Protein AF-A0A0G2A7W3-F1 (afdb_monomer)

pLDDT: mean 74.42, std 16.6, range [39.88, 90.94]

Structure (mmCIF, N/CA/C/O backbone):
data_AF-A0A0G2A7W3-F1
#
_entry.id   AF-A0A0G2A7W3-F1
#
loop_
_atom_site.group_PDB
_atom_site.id
_atom_site.type_symbol
_atom_site.label_atom_id
_atom_site.label_alt_id
_atom_site.label_comp_id
_atom_site.label_asym_id
_atom_site.label_entity_id
_atom_site.label_seq_id
_atom_site.pdbx_PDB_ins_code
_atom_site.Cartn_x
_atom_site.Cartn_y
_atom_site.Cartn_z
_atom_site.occupancy
_atom_site.B_iso_or_equiv
_atom_site.auth_seq_id
_atom_site.auth_comp_id
_atom_site.auth_asym_id
_atom_site.auth_atom_id
_atom_site.pdbx_PDB_model_num
ATOM 1 N N . MET A 1 1 ? -10.910 -19.255 0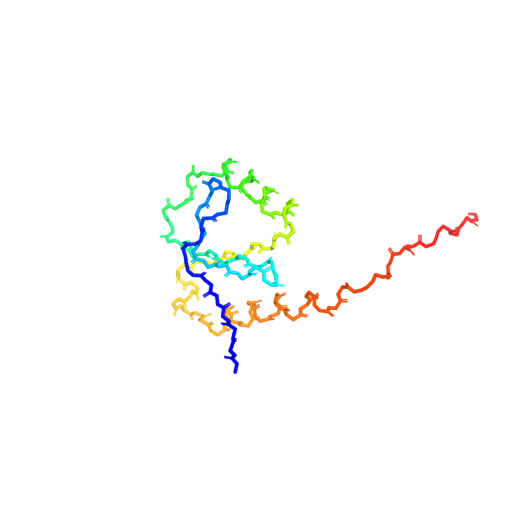.108 1.00 50.81 1 MET A N 1
ATOM 2 C CA . MET A 1 1 ? -10.141 -18.031 0.423 1.00 50.81 1 MET A CA 1
ATOM 3 C C . MET A 1 1 ? -10.785 -16.860 -0.306 1.00 50.81 1 MET A C 1
ATOM 5 O O . MET A 1 1 ? -10.547 -16.692 -1.489 1.00 50.81 1 MET A O 1
ATOM 9 N N . GLY A 1 2 ? -11.696 -16.133 0.344 1.00 59.78 2 GLY A N 1
ATOM 10 C CA . GLY A 1 2 ? -12.494 -15.074 -0.291 1.00 59.78 2 GLY A CA 1
ATOM 11 C C . GLY A 1 2 ? -12.172 -13.698 0.282 1.00 59.78 2 GLY A C 1
ATOM 12 O O . GLY A 1 2 ? -13.041 -13.071 0.880 1.00 59.78 2 GLY A O 1
ATOM 13 N N . LEU A 1 3 ? -10.919 -13.253 0.168 1.00 69.12 3 LEU A N 1
ATOM 14 C CA . LEU A 1 3 ? -10.529 -11.903 0.578 1.00 69.12 3 LEU A CA 1
ATOM 15 C C . LEU A 1 3 ? -11.023 -10.925 -0.495 1.00 69.12 3 LEU A C 1
ATOM 17 O O . LEU A 1 3 ? -10.511 -10.914 -1.611 1.00 69.12 3 LEU A O 1
ATOM 21 N N . LYS A 1 4 ? -12.060 -10.142 -0.183 1.00 79.88 4 LYS A N 1
ATOM 22 C CA . LYS A 1 4 ? -12.613 -9.149 -1.109 1.00 79.88 4 LYS A CA 1
ATOM 23 C C . LYS A 1 4 ? -11.878 -7.825 -0.938 1.00 79.88 4 LYS A C 1
ATOM 25 O O . LYS A 1 4 ? -11.963 -7.207 0.122 1.00 79.88 4 LYS A O 1
ATOM 30 N N . PHE A 1 5 ? -11.203 -7.393 -1.994 1.00 86.06 5 PHE A N 1
ATOM 31 C CA . PHE A 1 5 ? -10.624 -6.060 -2.102 1.00 86.06 5 PHE A CA 1
ATOM 32 C C . PHE A 1 5 ? -11.456 -5.227 -3.069 1.00 86.06 5 PHE A C 1
ATOM 34 O O . PHE A 1 5 ? -11.921 -5.721 -4.099 1.00 86.06 5 PHE A O 1
ATOM 41 N N . LYS A 1 6 ? -11.660 -3.959 -2.724 1.00 88.56 6 LYS A N 1
ATOM 42 C CA . LYS A 1 6 ? -12.183 -2.963 -3.654 1.00 88.56 6 LYS A CA 1
ATOM 43 C C . LYS A 1 6 ? -11.016 -2.425 -4.465 1.00 88.56 6 LYS A C 1
ATOM 45 O O . LYS A 1 6 ? -9.958 -2.192 -3.895 1.00 88.56 6 LYS A O 1
ATOM 50 N N . ARG A 1 7 ? -11.217 -2.248 -5.768 1.00 90.94 7 ARG A N 1
ATOM 51 C CA . ARG A 1 7 ? -10.207 -1.701 -6.678 1.00 90.94 7 ARG A CA 1
ATOM 52 C C . ARG A 1 7 ? -10.411 -0.200 -6.855 1.00 90.94 7 ARG A C 1
ATOM 54 O O . ARG A 1 7 ? -11.565 0.221 -6.839 1.00 90.94 7 ARG A O 1
ATOM 61 N N . GLN A 1 8 ? -9.328 0.549 -7.056 1.00 86.00 8 GLN A N 1
ATOM 62 C CA . GLN A 1 8 ? -9.319 1.983 -7.372 1.00 86.00 8 GLN A CA 1
ATOM 63 C C . GLN A 1 8 ? -10.224 2.789 -6.433 1.00 86.00 8 GLN A C 1
ATOM 65 O O . GLN A 1 8 ? -11.218 3.390 -6.839 1.00 86.00 8 GLN A O 1
ATOM 70 N N . VAL A 1 9 ? -9.920 2.733 -5.138 1.00 86.50 9 VAL A N 1
ATOM 71 C CA . VAL A 1 9 ? -10.734 3.370 -4.100 1.00 86.50 9 VAL A CA 1
ATOM 72 C C . VAL A 1 9 ? -10.211 4.770 -3.830 1.00 86.50 9 VAL A C 1
ATOM 74 O O . VAL A 1 9 ? -9.031 4.942 -3.546 1.00 86.50 9 VAL A O 1
ATOM 77 N N . MET A 1 10 ? -11.101 5.760 -3.863 1.00 85.69 10 MET A N 1
ATOM 78 C CA . MET A 1 10 ? -10.799 7.105 -3.383 1.00 85.69 10 MET A CA 1
ATOM 79 C C . MET A 1 10 ? -10.887 7.129 -1.850 1.00 85.69 10 MET A C 1
ATOM 81 O O . MET A 1 10 ? -11.924 6.793 -1.271 1.00 85.69 10 MET A O 1
ATOM 85 N N . LEU A 1 11 ? -9.785 7.489 -1.198 1.00 83.00 11 LEU A N 1
ATOM 86 C CA . LEU A 1 11 ? -9.647 7.650 0.245 1.00 83.00 11 LEU A CA 1
ATOM 87 C C . LEU A 1 11 ? -9.131 9.062 0.520 1.00 83.00 11 LEU A C 1
ATOM 89 O O . LEU A 1 11 ? -7.94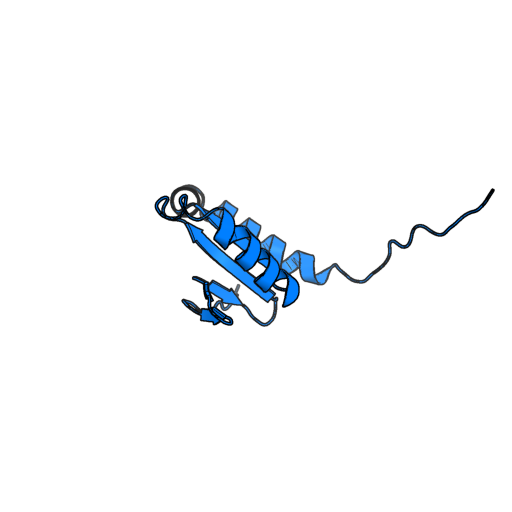6 9.347 0.355 1.00 83.00 11 LEU A O 1
ATOM 93 N N . GLY A 1 12 ? -10.046 9.944 0.920 1.00 82.69 12 GLY A N 1
ATOM 94 C CA . GLY A 1 12 ? -9.747 11.368 1.011 1.00 82.69 12 GLY A CA 1
ATOM 95 C C . GLY A 1 12 ? -9.410 11.925 -0.367 1.00 82.69 12 GLY A C 1
ATOM 96 O O . GLY A 1 12 ? -10.194 11.784 -1.304 1.00 82.69 12 GLY A O 1
ATOM 97 N N . GLU A 1 13 ? -8.229 12.518 -0.481 1.00 82.25 13 GLU A N 1
ATOM 98 C CA . GLU A 1 13 ? -7.722 13.130 -1.714 1.00 82.25 13 GLU A CA 1
ATOM 99 C C . GLU A 1 13 ? -6.882 12.160 -2.564 1.00 82.25 13 GLU A C 1
ATOM 101 O O . GLU A 1 13 ? -6.443 12.505 -3.659 1.00 82.25 13 GLU A O 1
ATOM 106 N N . TYR A 1 14 ? -6.687 10.924 -2.091 1.00 83.19 14 TYR A N 1
ATOM 107 C CA . TYR A 1 14 ? -5.828 9.929 -2.727 1.00 83.19 14 TYR A CA 1
ATOM 108 C C . TYR A 1 14 ? -6.635 8.779 -3.332 1.00 83.19 14 TYR A C 1
ATOM 110 O O . TYR A 1 14 ? -7.671 8.372 -2.804 1.00 83.19 14 TYR A O 1
ATOM 118 N N . ILE A 1 15 ? -6.141 8.214 -4.433 1.00 83.06 15 ILE A N 1
ATOM 119 C CA . ILE A 1 15 ? -6.703 7.012 -5.060 1.00 83.06 15 ILE A CA 1
ATOM 120 C C . ILE A 1 15 ? -5.723 5.866 -4.833 1.00 83.06 15 ILE A C 1
ATOM 122 O O . ILE A 1 15 ? -4.544 6.006 -5.141 1.00 83.06 15 ILE A O 1
ATOM 126 N N . VAL A 1 16 ? -6.220 4.742 -4.316 1.00 86.69 16 VAL A N 1
ATOM 127 C CA . VAL A 1 16 ? -5.419 3.537 -4.055 1.00 86.69 16 VAL A CA 1
ATOM 128 C C . VAL A 1 16 ? -5.867 2.374 -4.934 1.00 86.69 16 VAL A C 1
ATOM 130 O O . VAL A 1 16 ? -7.068 2.203 -5.169 1.00 86.69 16 VAL A O 1
ATOM 133 N N . ASP A 1 17 ? -4.928 1.546 -5.400 1.00 86.56 17 ASP A N 1
ATOM 134 C CA . ASP A 1 17 ? -5.222 0.439 -6.323 1.00 86.56 17 ASP A CA 1
ATOM 135 C C . ASP A 1 17 ? -6.155 -0.600 -5.714 1.00 86.56 17 ASP A C 1
ATOM 137 O O . ASP A 1 17 ? -7.128 -1.006 -6.351 1.00 86.56 17 ASP A O 1
ATOM 141 N N . PHE A 1 18 ? -5.890 -1.016 -4.475 1.00 88.81 18 PHE A N 1
ATOM 142 C CA . PHE A 1 1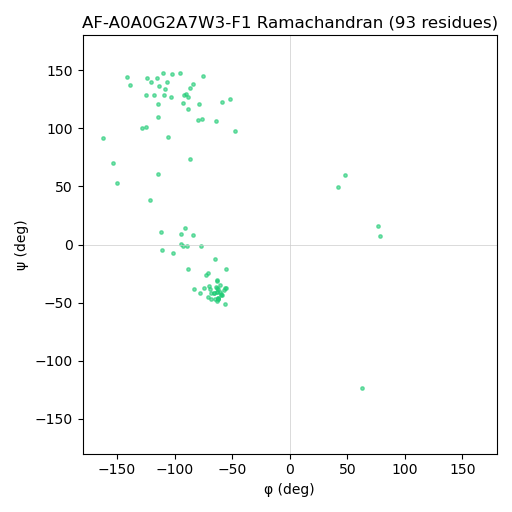8 ? -6.720 -1.972 -3.759 1.00 88.81 18 PHE A CA 1
ATOM 143 C C . PHE A 1 18 ? -6.889 -1.563 -2.300 1.00 88.81 18 PHE A C 1
ATOM 145 O O . PHE A 1 18 ? -5.936 -1.201 -1.618 1.00 88.81 18 PHE A O 1
ATOM 152 N N . CYS A 1 19 ? -8.109 -1.681 -1.784 1.00 88.75 19 CYS A N 1
ATOM 153 C CA . CYS A 1 19 ? -8.403 -1.390 -0.387 1.00 88.75 19 CYS A CA 1
ATOM 154 C C . CYS A 1 19 ? -9.404 -2.383 0.204 1.00 88.75 19 CYS A C 1
ATOM 156 O O . CYS A 1 19 ? -10.363 -2.819 -0.447 1.00 88.75 19 CYS A O 1
ATOM 158 N N . ARG A 1 20 ? -9.199 -2.715 1.479 1.00 88.00 20 ARG A N 1
ATOM 159 C CA . ARG A 1 20 ? -10.146 -3.448 2.311 1.00 88.00 20 ARG A CA 1
ATOM 160 C C . ARG A 1 20 ? -10.393 -2.704 3.620 1.00 88.00 20 ARG A C 1
ATOM 162 O O . ARG A 1 20 ? -9.643 -2.851 4.581 1.00 88.00 20 ARG A O 1
ATOM 169 N N . ASN A 1 21 ? -11.519 -1.996 3.679 1.00 80.31 21 ASN A N 1
ATOM 170 C CA . ASN A 1 21 ? -11.917 -1.191 4.841 1.00 80.31 21 ASN A CA 1
ATOM 171 C C . ASN A 1 21 ? -12.016 -2.001 6.145 1.00 80.31 21 ASN A C 1
ATOM 173 O O . ASN A 1 21 ? -11.614 -1.509 7.191 1.00 80.31 21 ASN A O 1
ATOM 177 N N . GLU A 1 22 ? -12.522 -3.239 6.090 1.00 82.31 22 GLU A N 1
ATOM 178 C CA . GLU A 1 22 ? -12.739 -4.090 7.278 1.00 82.31 22 GLU A CA 1
ATOM 179 C C . GLU A 1 22 ? -11.442 -4.447 8.015 1.00 82.31 22 GLU A C 1
ATOM 181 O O . GLU A 1 22 ? -11.439 -4.612 9.228 1.00 82.31 22 GLU A O 1
ATOM 186 N N . LYS A 1 23 ? -10.337 -4.566 7.276 1.00 80.75 23 LYS A N 1
ATOM 187 C CA . LYS A 1 23 ? -9.012 -4.890 7.818 1.00 80.75 23 LYS A CA 1
ATOM 188 C C . LYS A 1 23 ? -8.045 -3.719 7.720 1.00 80.75 23 LYS A C 1
ATOM 190 O O . LYS A 1 23 ? -6.854 -3.923 7.894 1.00 80.75 23 LYS A O 1
ATOM 195 N N . LYS A 1 24 ? -8.571 -2.536 7.377 1.00 87.06 24 LYS A N 1
ATOM 196 C CA . LYS A 1 24 ? -7.811 -1.306 7.177 1.00 87.06 24 LYS A CA 1
ATOM 197 C C . LYS A 1 24 ? -6.512 -1.554 6.402 1.00 87.06 24 LYS A C 1
ATOM 199 O O . LYS A 1 24 ? -5.436 -1.149 6.808 1.00 87.06 24 LYS A O 1
ATOM 204 N N . LEU A 1 25 ? -6.617 -2.261 5.278 1.00 89.00 25 LEU A N 1
ATOM 205 C CA . LEU A 1 25 ? -5.461 -2.637 4.469 1.00 89.00 25 LEU A CA 1
ATOM 206 C C . LEU A 1 25 ? -5.569 -2.012 3.085 1.00 89.00 25 LEU A C 1
ATOM 208 O O . LEU A 1 25 ? -6.591 -2.172 2.411 1.00 89.00 25 LEU A O 1
ATOM 212 N N . ILE A 1 26 ? -4.503 -1.346 2.672 1.00 89.69 26 ILE A N 1
ATOM 213 C CA . ILE A 1 26 ? -4.312 -0.759 1.352 1.00 89.69 26 ILE A CA 1
ATOM 214 C C . ILE A 1 26 ? -3.181 -1.526 0.668 1.00 89.69 26 ILE A C 1
ATOM 216 O O . ILE A 1 26 ? -2.173 -1.838 1.302 1.00 89.69 26 ILE A O 1
ATOM 220 N N . ILE A 1 27 ? -3.361 -1.858 -0.608 1.00 88.56 27 ILE A N 1
ATOM 221 C CA . ILE A 1 27 ? -2.326 -2.468 -1.441 1.00 88.56 27 ILE A CA 1
ATOM 222 C C . ILE A 1 27 ? -2.146 -1.604 -2.684 1.00 88.56 27 ILE A C 1
ATOM 224 O O . ILE A 1 27 ? -3.123 -1.299 -3.370 1.00 88.56 27 ILE A O 1
ATOM 228 N N . GLU A 1 28 ? -0.900 -1.247 -2.969 1.00 87.75 28 GLU A N 1
ATOM 229 C CA . GLU A 1 28 ? -0.498 -0.468 -4.138 1.00 87.75 28 GLU A CA 1
ATOM 230 C C . GLU A 1 28 ? 0.498 -1.256 -4.984 1.00 87.75 28 GLU A C 1
ATOM 232 O O . GLU A 1 28 ? 1.380 -1.933 -4.442 1.00 87.75 28 GLU A O 1
ATOM 237 N N . ILE A 1 29 ? 0.356 -1.176 -6.309 1.00 86.12 29 ILE A N 1
ATOM 238 C CA . ILE A 1 29 ? 1.255 -1.859 -7.244 1.00 86.12 29 ILE A CA 1
ATOM 239 C C . ILE A 1 29 ? 2.016 -0.803 -8.038 1.00 86.12 29 ILE A C 1
ATOM 241 O O . ILE A 1 29 ? 1.452 -0.117 -8.888 1.00 86.12 29 ILE A O 1
ATOM 245 N N . ASP A 1 30 ? 3.311 -0.678 -7.762 1.00 80.06 30 ASP A N 1
ATOM 246 C CA . ASP A 1 30 ? 4.157 0.333 -8.382 1.00 80.06 30 ASP A CA 1
ATOM 247 C C . ASP A 1 30 ? 4.764 -0.155 -9.703 1.00 80.06 30 ASP A C 1
ATOM 249 O O . ASP A 1 30 ? 5.396 -1.213 -9.775 1.00 80.06 30 ASP A O 1
ATOM 253 N N . GLY A 1 31 ? 4.579 0.631 -10.765 1.00 65.75 31 GLY A N 1
ATOM 254 C CA . GLY A 1 31 ? 5.093 0.358 -12.110 1.00 65.75 31 GLY A CA 1
ATOM 255 C C . GLY A 1 31 ? 6.444 1.005 -12.437 1.00 65.75 31 GLY A C 1
ATOM 256 O O . GLY A 1 31 ? 6.833 1.012 -13.602 1.00 65.75 31 GLY A O 1
ATOM 257 N N . GLY A 1 32 ? 7.149 1.598 -11.469 1.00 56.50 32 GLY A N 1
ATOM 258 C CA . GLY A 1 32 ? 8.471 2.201 -11.676 1.00 56.50 32 GLY A CA 1
ATOM 259 C C . GLY A 1 32 ? 8.485 3.578 -12.333 1.00 56.50 32 GLY A C 1
ATOM 260 O O . GLY A 1 32 ? 9.556 4.113 -12.609 1.00 56.50 32 GLY A O 1
ATOM 261 N N . GLN A 1 33 ? 7.321 4.196 -12.541 1.00 51.62 33 GLN A N 1
ATOM 262 C CA . GLN A 1 33 ? 7.211 5.615 -12.910 1.00 51.62 33 GLN A CA 1
ATOM 263 C C . GLN A 1 33 ? 6.825 6.510 -11.719 1.00 51.62 33 GLN A C 1
ATOM 265 O O . GLN A 1 33 ? 6.884 7.730 -11.835 1.00 51.62 33 GLN A O 1
ATOM 270 N N . HIS A 1 34 ? 6.492 5.932 -10.557 1.00 54.16 34 HIS A N 1
ATOM 271 C CA . HIS A 1 34 ? 6.084 6.676 -9.358 1.00 54.16 34 HIS A CA 1
ATOM 272 C C . HIS A 1 34 ? 7.261 7.029 -8.423 1.00 54.16 34 HIS A C 1
ATOM 274 O O . HIS A 1 34 ? 7.063 7.426 -7.282 1.00 54.16 34 HIS A O 1
ATOM 280 N N . SER A 1 35 ? 8.514 6.914 -8.874 1.00 46.84 35 SER A N 1
ATOM 281 C CA . SER A 1 35 ? 9.684 7.222 -8.032 1.00 46.84 35 SER A CA 1
ATOM 282 C C . SER A 1 35 ? 9.970 8.722 -7.847 1.00 46.84 35 SER A C 1
ATOM 284 O O . SER A 1 35 ? 10.916 9.067 -7.144 1.00 46.84 35 SER A O 1
ATOM 286 N N . GLN A 1 36 ? 9.197 9.634 -8.451 1.00 47.59 36 GLN A N 1
ATOM 287 C CA . GLN A 1 36 ? 9.496 11.079 -8.422 1.00 47.59 36 GLN A CA 1
ATOM 288 C C . GLN A 1 36 ? 8.799 11.879 -7.310 1.00 47.59 36 GLN A C 1
ATOM 290 O O . GLN A 1 36 ? 9.022 13.082 -7.199 1.00 47.59 36 GLN A O 1
ATOM 295 N N . THR A 1 37 ? 8.002 11.251 -6.448 1.00 50.91 37 THR A N 1
ATOM 296 C CA . THR A 1 37 ? 7.151 11.960 -5.476 1.00 50.91 37 THR A CA 1
ATOM 297 C C . THR A 1 37 ? 7.448 11.587 -4.021 1.00 50.91 37 THR A C 1
ATOM 299 O O . THR A 1 37 ? 6.545 11.529 -3.193 1.00 50.91 37 THR A O 1
ATOM 302 N N . GLY A 1 38 ? 8.722 11.387 -3.666 1.00 54.06 38 GLY A N 1
ATOM 303 C CA . GLY A 1 38 ? 9.137 10.971 -2.314 1.00 54.06 38 GLY A CA 1
ATOM 304 C C . GLY A 1 38 ? 8.662 11.867 -1.154 1.00 54.06 38 GLY A C 1
ATOM 305 O O . GLY A 1 38 ? 8.584 11.396 -0.028 1.00 54.06 38 GLY A O 1
ATOM 306 N N . HIS A 1 39 ? 8.300 13.130 -1.411 1.00 51.19 39 HIS A N 1
ATOM 307 C CA . HIS A 1 39 ? 7.713 14.017 -0.394 1.00 51.19 39 HIS A CA 1
ATOM 308 C C . HIS A 1 39 ? 6.196 13.811 -0.223 1.00 51.19 39 HIS A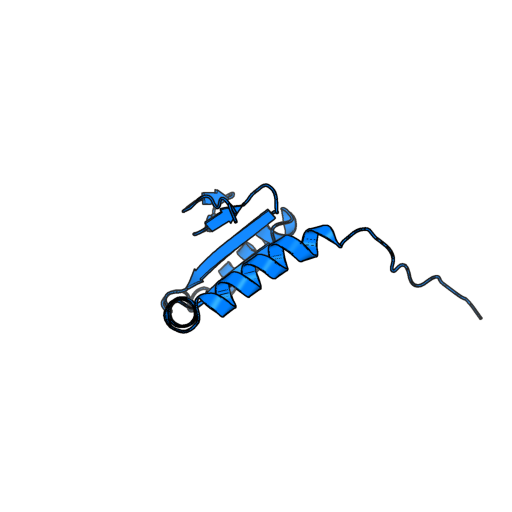 C 1
ATOM 310 O O . HIS A 1 39 ? 5.696 13.812 0.896 1.00 51.19 39 HIS A O 1
ATOM 316 N N . LEU A 1 40 ? 5.477 13.571 -1.325 1.00 58.06 40 LEU A N 1
ATOM 317 C CA . LEU A 1 40 ? 4.035 13.289 -1.312 1.00 58.06 40 LEU A CA 1
ATOM 318 C C . LEU A 1 40 ? 3.745 11.886 -0.760 1.00 58.06 40 LEU A C 1
ATOM 320 O O . LEU A 1 40 ? 2.671 11.641 -0.221 1.00 58.06 40 LEU A O 1
ATOM 324 N N . ASP A 1 41 ? 4.704 10.964 -0.874 1.00 67.81 41 ASP A N 1
ATOM 325 C CA . ASP A 1 41 ? 4.549 9.588 -0.403 1.00 67.81 41 ASP A CA 1
ATOM 326 C C . ASP A 1 41 ? 4.505 9.482 1.128 1.00 67.81 41 ASP A C 1
ATOM 328 O O . ASP A 1 41 ? 3.697 8.721 1.664 1.00 67.81 41 ASP A O 1
ATOM 332 N N . SER A 1 42 ? 5.313 10.284 1.830 1.00 70.88 42 SER A N 1
ATOM 333 C CA . SER A 1 42 ? 5.318 10.324 3.298 1.00 70.88 42 SER A CA 1
ATOM 334 C C . SER A 1 42 ? 4.035 10.928 3.861 1.00 70.88 42 SER A C 1
ATOM 336 O O . SER A 1 42 ? 3.437 10.327 4.745 1.00 70.88 42 SER A O 1
ATOM 338 N N . GLU A 1 43 ? 3.563 12.063 3.330 1.00 79.94 43 GLU A N 1
ATOM 339 C CA . GLU A 1 43 ? 2.304 12.678 3.790 1.00 79.94 43 GLU A CA 1
ATOM 340 C C . GLU A 1 43 ? 1.094 11.784 3.511 1.00 79.94 43 GLU A C 1
ATOM 342 O O . GLU A 1 43 ? 0.173 11.682 4.318 1.00 79.94 43 GLU A O 1
ATOM 347 N N . ARG A 1 44 ? 1.108 11.083 2.377 1.00 80.50 44 ARG A N 1
ATOM 348 C CA . ARG A 1 44 ? 0.072 10.118 2.018 1.00 80.50 44 ARG A CA 1
ATOM 349 C C . ARG A 1 44 ? 0.088 8.886 2.919 1.00 80.50 44 ARG A C 1
ATOM 351 O O . ARG A 1 44 ? -0.974 8.407 3.313 1.00 80.50 44 ARG A O 1
ATOM 358 N N . THR A 1 45 ? 1.273 8.372 3.244 1.00 77.94 45 THR A N 1
ATOM 359 C CA . THR A 1 45 ? 1.413 7.243 4.172 1.00 77.94 45 THR A CA 1
ATOM 360 C C . THR A 1 45 ? 0.943 7.644 5.566 1.00 77.94 45 THR A C 1
ATOM 362 O O . THR A 1 45 ? 0.096 6.949 6.120 1.00 77.94 45 THR A O 1
ATOM 365 N N . ASP A 1 46 ? 1.373 8.804 6.067 1.00 83.06 46 ASP A N 1
ATOM 366 C CA . ASP A 1 46 ? 0.932 9.351 7.356 1.00 83.06 46 ASP A CA 1
ATOM 367 C C . ASP A 1 46 ? -0.589 9.563 7.389 1.00 83.06 46 ASP A C 1
ATOM 369 O O . ASP A 1 46 ? -1.255 9.133 8.331 1.00 83.06 46 ASP A O 1
ATOM 373 N N . TYR A 1 47 ? -1.171 10.100 6.307 1.00 85.56 47 TYR A N 1
ATOM 374 C CA . TYR A 1 47 ? -2.621 10.204 6.161 1.00 85.56 47 TYR A CA 1
ATOM 375 C C . TYR A 1 47 ? -3.281 8.833 6.309 1.00 85.56 47 TYR A C 1
ATOM 377 O O . TYR A 1 47 ? -4.196 8.675 7.105 1.00 85.56 47 TYR A O 1
ATOM 385 N N . PHE A 1 48 ? -2.836 7.802 5.597 1.00 86.19 48 PHE A N 1
ATOM 386 C CA . PHE A 1 48 ? -3.457 6.484 5.721 1.00 86.19 48 PHE A CA 1
ATOM 387 C C . PHE A 1 48 ? -3.266 5.859 7.108 1.00 86.19 48 PHE A C 1
ATOM 389 O O . PHE A 1 48 ? -4.240 5.341 7.667 1.00 86.19 48 PHE A O 1
ATOM 396 N N . GLU A 1 49 ? -2.074 5.968 7.692 1.00 84.19 49 GLU A N 1
ATOM 397 C CA . GLU A 1 49 ? -1.778 5.471 9.038 1.00 84.19 49 GLU A CA 1
ATOM 398 C C . GLU A 1 49 ? -2.627 6.172 10.108 1.00 84.19 49 GLU A C 1
ATOM 400 O O . GLU A 1 49 ? -3.165 5.503 10.993 1.00 84.19 49 GLU A O 1
ATOM 405 N N . LEU A 1 50 ? -2.877 7.480 9.976 1.00 85.25 50 LEU A N 1
ATOM 406 C CA . LEU A 1 50 ? -3.763 8.238 10.865 1.00 85.25 50 LEU A CA 1
ATOM 407 C C . LEU A 1 50 ? -5.205 7.703 10.850 1.00 85.25 50 LEU A C 1
ATOM 409 O O . LEU A 1 50 ? -5.882 7.675 11.879 1.00 85.25 50 LEU A O 1
ATOM 413 N N . TYR A 1 51 ? -5.683 7.223 9.700 1.00 83.50 51 TYR A N 1
ATOM 414 C CA . TYR A 1 51 ? -7.000 6.580 9.570 1.00 83.50 51 TYR A CA 1
ATOM 415 C C . TYR A 1 51 ? -6.988 5.083 9.944 1.00 83.50 51 TYR A C 1
ATOM 417 O O . TYR A 1 51 ? -7.996 4.375 9.752 1.00 83.50 51 TYR A O 1
ATOM 425 N N . GLY A 1 52 ? -5.860 4.614 10.487 1.00 85.62 52 GLY A N 1
ATOM 426 C CA . GLY A 1 52 ? -5.606 3.250 10.933 1.00 85.62 52 GLY A CA 1
ATOM 427 C C . GLY A 1 52 ? -5.332 2.277 9.794 1.00 85.62 52 GLY A C 1
ATOM 428 O O . GLY A 1 52 ? -5.468 1.076 10.005 1.00 85.62 52 GLY A O 1
ATOM 429 N N . TYR A 1 53 ? -5.030 2.769 8.587 1.00 86.88 53 TYR A N 1
ATOM 430 C CA . TYR A 1 53 ? -4.727 1.919 7.445 1.00 86.88 53 TYR A CA 1
ATOM 431 C C . TYR A 1 53 ? -3.259 1.530 7.396 1.00 86.88 53 TYR A C 1
ATOM 433 O O . TYR A 1 53 ? -2.366 2.363 7.483 1.00 86.88 53 TYR A O 1
ATOM 441 N N . LYS A 1 54 ? -3.028 0.246 7.144 1.00 86.94 54 LYS A N 1
ATOM 442 C CA . LYS A 1 54 ? -1.732 -0.291 6.764 1.00 86.94 54 LYS A CA 1
ATOM 443 C C . LYS A 1 54 ? -1.597 -0.27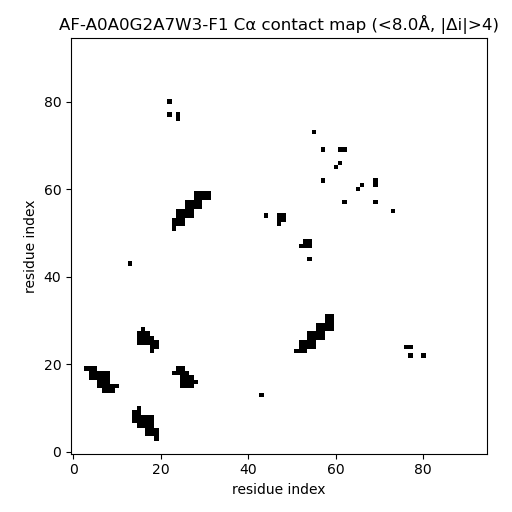2 5.248 1.00 86.94 54 LYS A C 1
ATOM 445 O O . LYS A 1 54 ? -2.470 -0.788 4.548 1.00 86.94 54 LYS A O 1
ATOM 450 N N . VAL A 1 55 ? -0.493 0.269 4.749 1.00 86.31 55 VAL A N 1
ATOM 451 C CA . VAL A 1 55 ? -0.186 0.326 3.315 1.00 86.31 55 VAL A CA 1
ATOM 452 C C . VAL A 1 55 ? 0.860 -0.738 2.981 1.00 86.31 55 VAL A C 1
ATOM 454 O O . VAL A 1 55 ? 1.904 -0.817 3.624 1.00 86.31 55 VAL A O 1
ATOM 457 N N . LEU A 1 56 ? 0.575 -1.585 1.991 1.00 87.19 56 LEU A N 1
ATOM 458 C CA . LEU A 1 56 ? 1.530 -2.523 1.403 1.00 87.19 56 LEU A CA 1
ATOM 459 C C . LEU A 1 56 ? 1.786 -2.126 -0.046 1.00 87.19 56 LEU A C 1
ATOM 461 O O . LEU A 1 56 ? 0.860 -2.111 -0.853 1.00 87.19 56 LEU A O 1
ATOM 465 N N . ARG A 1 57 ? 3.041 -1.846 -0.385 1.00 85.88 57 ARG A N 1
ATOM 466 C CA . ARG A 1 57 ? 3.446 -1.548 -1.757 1.00 85.88 57 ARG A CA 1
ATOM 467 C C . ARG A 1 57 ? 4.257 -2.709 -2.317 1.00 85.88 57 ARG A C 1
ATOM 469 O O . ARG A 1 57 ? 5.167 -3.192 -1.648 1.00 85.88 57 ARG A O 1
ATOM 476 N N . PHE A 1 58 ? 3.930 -3.119 -3.537 1.00 86.94 58 PHE A N 1
ATOM 477 C CA . PHE A 1 58 ? 4.662 -4.141 -4.283 1.00 86.94 58 PHE A CA 1
ATOM 478 C C . PHE A 1 58 ? 5.106 -3.584 -5.625 1.00 86.94 58 PHE A C 1
ATOM 480 O O . PHE A 1 58 ? 4.364 -2.839 -6.266 1.00 86.94 58 PHE A O 1
ATOM 487 N N . TRP A 1 59 ? 6.291 -3.970 -6.080 1.00 85.00 59 TRP A N 1
ATOM 488 C CA . TRP A 1 59 ? 6.712 -3.658 -7.441 1.00 85.00 59 TRP A CA 1
ATOM 489 C C . TRP A 1 59 ? 5.994 -4.562 -8.439 1.00 85.00 59 TRP A C 1
ATOM 491 O O . TRP A 1 59 ? 5.785 -5.746 -8.175 1.00 85.00 59 TRP A O 1
ATOM 501 N N . ASN A 1 60 ? 5.672 -4.046 -9.625 1.00 85.12 60 ASN A N 1
ATOM 502 C CA . ASN A 1 60 ? 5.032 -4.844 -10.674 1.00 85.12 60 ASN A CA 1
ATOM 503 C C . ASN A 1 60 ? 5.865 -6.098 -11.019 1.00 85.12 60 ASN A C 1
ATOM 505 O O . ASN A 1 60 ? 5.323 -7.189 -11.155 1.00 85.12 60 ASN A O 1
ATOM 509 N N . SER A 1 61 ? 7.197 -5.976 -11.023 1.00 85.12 61 SER A N 1
ATOM 510 C CA . SER A 1 61 ? 8.114 -7.108 -11.209 1.00 85.12 61 SER A CA 1
ATOM 511 C C . SER A 1 61 ? 8.036 -8.160 -10.095 1.00 85.12 61 SER A C 1
ATOM 513 O O . SER A 1 61 ? 8.268 -9.336 -10.357 1.00 85.12 61 SER A O 1
ATOM 515 N N . GLU A 1 62 ? 7.716 -7.773 -8.856 1.00 83.81 62 GLU A N 1
ATOM 516 C CA . GLU A 1 62 ? 7.499 -8.732 -7.763 1.00 83.81 62 GLU A CA 1
ATOM 517 C C . GLU A 1 62 ? 6.164 -9.455 -7.911 1.00 83.81 62 GLU A C 1
ATOM 519 O O . GLU A 1 62 ? 6.078 -10.648 -7.632 1.00 83.81 62 GLU A O 1
ATOM 524 N N . VAL A 1 63 ? 5.128 -8.754 -8.373 1.00 85.94 63 VAL A N 1
ATOM 525 C CA . VAL A 1 63 ? 3.823 -9.364 -8.649 1.00 85.94 63 VAL A CA 1
ATOM 526 C C . VAL A 1 63 ? 3.929 -10.358 -9.807 1.00 85.94 63 VAL A C 1
ATOM 528 O O . VAL A 1 63 ? 3.374 -11.451 -9.715 1.00 85.94 63 VAL A O 1
ATOM 531 N N . ASP A 1 64 ? 4.670 -10.007 -10.859 1.00 85.06 64 ASP A N 1
ATOM 532 C CA . ASP A 1 64 ? 4.893 -10.860 -12.031 1.00 85.06 64 ASP A CA 1
ATOM 533 C C . ASP A 1 64 ? 5.808 -12.059 -11.714 1.00 85.06 64 ASP A C 1
ATOM 535 O O . ASP A 1 64 ? 5.489 -13.199 -12.048 1.00 85.06 64 ASP A O 1
ATOM 539 N N . GLY A 1 65 ? 6.913 -11.825 -10.996 1.00 87.75 65 GLY A N 1
ATOM 540 C CA . GLY A 1 65 ? 7.921 -12.849 -10.706 1.00 87.75 65 GLY A CA 1
ATOM 541 C C . GLY A 1 65 ? 7.680 -13.679 -9.440 1.00 87.75 65 GLY A C 1
ATOM 542 O O . GLY A 1 65 ? 8.247 -14.763 -9.309 1.00 87.75 65 GLY A O 1
ATOM 543 N N . ASN A 1 66 ? 6.878 -13.192 -8.489 1.00 88.31 66 ASN A N 1
ATOM 544 C CA . ASN A 1 66 ? 6.683 -13.825 -7.181 1.00 88.31 66 ASN A CA 1
ATOM 545 C C . ASN A 1 66 ? 5.287 -13.562 -6.589 1.00 88.31 66 ASN A C 1
ATOM 547 O O . ASN A 1 66 ? 5.131 -13.137 -5.438 1.00 88.31 66 ASN A O 1
ATOM 551 N N . LEU A 1 67 ? 4.248 -13.862 -7.369 1.00 87.25 67 LEU A N 1
ATOM 552 C CA . LEU A 1 67 ? 2.862 -13.685 -6.936 1.00 87.25 67 LEU A CA 1
ATOM 553 C C . LEU A 1 67 ? 2.544 -14.418 -5.618 1.00 87.25 67 LEU A C 1
ATOM 555 O O . LEU A 1 67 ? 1.812 -13.888 -4.784 1.00 87.25 67 LEU A O 1
ATOM 559 N N . ASP A 1 68 ? 3.098 -15.617 -5.410 1.00 87.19 68 ASP A N 1
ATOM 560 C CA . ASP A 1 68 ? 2.881 -16.397 -4.184 1.00 87.19 68 ASP A CA 1
ATOM 561 C C . ASP A 1 68 ? 3.416 -15.666 -2.940 1.00 87.19 68 ASP A C 1
ATOM 563 O O . ASP A 1 68 ? 2.690 -15.499 -1.957 1.00 87.19 68 ASP A O 1
ATOM 567 N N . GLY A 1 69 ? 4.634 -15.115 -3.014 1.00 88.19 69 GLY A N 1
ATOM 568 C CA . GLY A 1 69 ? 5.215 -14.312 -1.936 1.00 88.19 69 GLY A CA 1
ATOM 569 C C . GLY A 1 69 ? 4.428 -13.030 -1.645 1.00 88.19 69 GLY A C 1
ATOM 570 O O . GLY A 1 69 ? 4.246 -12.660 -0.479 1.00 88.19 69 GLY A O 1
ATOM 571 N N . VAL A 1 70 ? 3.897 -12.379 -2.685 1.00 88.38 70 VAL A N 1
ATOM 572 C CA . VAL A 1 70 ? 3.014 -11.209 -2.5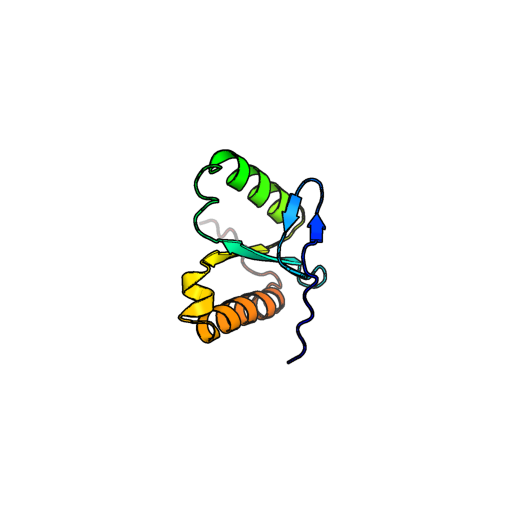42 1.00 88.38 70 VAL A CA 1
ATOM 573 C C . VAL A 1 70 ? 1.722 -11.593 -1.813 1.00 88.38 70 VAL A C 1
ATOM 575 O O . VAL A 1 70 ? 1.342 -10.951 -0.828 1.00 88.38 70 VAL A O 1
ATOM 578 N N . LEU A 1 71 ? 1.063 -12.675 -2.237 1.00 87.19 71 LEU A N 1
ATOM 579 C CA . LEU A 1 71 ? -0.169 -13.164 -1.611 1.00 87.19 71 LEU A CA 1
ATOM 580 C C . LEU A 1 71 ? 0.047 -13.594 -0.158 1.00 87.19 71 LEU A C 1
ATOM 582 O O . LEU A 1 71 ? -0.787 -13.285 0.696 1.00 87.19 71 LEU A O 1
ATOM 586 N N . GLU A 1 72 ? 1.158 -14.262 0.145 1.00 88.50 72 GLU A N 1
ATOM 587 C CA . GLU A 1 72 ? 1.533 -14.636 1.509 1.00 88.50 72 GLU A CA 1
ATOM 588 C C . GLU A 1 72 ? 1.772 -13.394 2.380 1.00 88.50 72 GLU A C 1
ATOM 590 O O . GLU A 1 72 ? 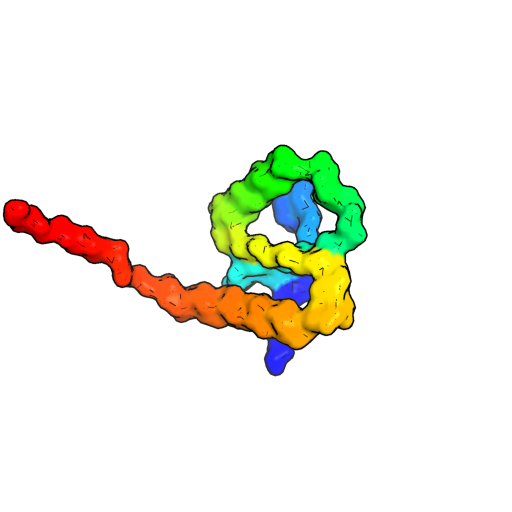1.301 -13.324 3.516 1.00 88.50 72 GLU A O 1
ATOM 595 N N . THR A 1 73 ? 2.425 -12.363 1.846 1.00 88.31 73 THR A N 1
ATOM 596 C CA . THR A 1 73 ? 2.640 -11.097 2.565 1.00 88.31 73 THR A CA 1
ATOM 597 C C . THR A 1 73 ? 1.312 -10.415 2.896 1.00 88.31 73 THR A C 1
ATOM 599 O O . THR A 1 73 ? 1.068 -10.047 4.050 1.00 88.31 73 THR A O 1
ATOM 602 N N . ILE A 1 74 ? 0.407 -10.320 1.916 1.00 87.12 74 ILE A N 1
ATOM 603 C CA . ILE A 1 74 ? -0.951 -9.790 2.112 1.00 87.12 74 ILE A CA 1
ATOM 604 C C . ILE A 1 74 ? -1.702 -10.628 3.153 1.00 87.12 74 ILE A C 1
ATOM 606 O O . ILE A 1 74 ? -2.355 -10.087 4.049 1.00 87.12 74 ILE A O 1
AT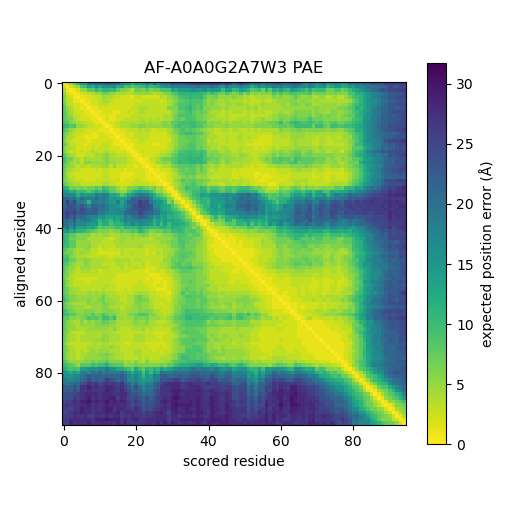OM 610 N N . ARG A 1 75 ? -1.595 -11.957 3.078 1.00 85.38 75 ARG A N 1
ATOM 611 C CA . ARG A 1 75 ? -2.248 -12.877 4.011 1.00 85.38 75 ARG A CA 1
ATOM 612 C C . ARG A 1 75 ? -1.747 -12.670 5.435 1.00 85.38 75 ARG A C 1
ATOM 614 O O . ARG A 1 75 ? -2.566 -12.551 6.346 1.00 85.38 75 ARG A O 1
ATOM 621 N N . ARG A 1 76 ? -0.432 -12.583 5.632 1.00 84.94 76 ARG A N 1
ATOM 622 C CA . ARG A 1 76 ? 0.175 -12.306 6.939 1.00 84.94 76 ARG A CA 1
ATOM 623 C C . ARG A 1 76 ? -0.284 -10.965 7.485 1.00 84.94 76 ARG A C 1
ATOM 625 O O . ARG A 1 76 ? -0.657 -10.905 8.649 1.00 84.94 76 ARG A O 1
ATOM 632 N N . ALA A 1 77 ? -0.346 -9.922 6.658 1.00 83.56 77 ALA A N 1
ATOM 633 C CA . ALA A 1 77 ? -0.845 -8.620 7.091 1.00 83.56 77 ALA A CA 1
ATOM 634 C C . ALA A 1 77 ? -2.308 -8.678 7.566 1.00 83.56 77 ALA A C 1
ATOM 636 O O . ALA A 1 77 ? -2.636 -8.101 8.596 1.00 83.56 77 ALA A O 1
ATOM 637 N N . VAL A 1 78 ? -3.171 -9.431 6.875 1.00 80.44 78 VAL A N 1
ATOM 638 C CA . VAL A 1 78 ? -4.581 -9.608 7.270 1.00 80.44 78 VAL A CA 1
ATOM 639 C C . VAL A 1 78 ? -4.741 -10.451 8.544 1.00 80.44 78 VAL A C 1
ATOM 641 O O . VAL A 1 78 ? -5.667 -10.208 9.322 1.00 80.44 78 VAL A O 1
ATOM 644 N N . ILE A 1 79 ? -3.890 -11.463 8.741 1.00 77.56 79 ILE A N 1
ATOM 645 C CA . ILE A 1 79 ? -3.957 -12.376 9.894 1.00 77.56 79 ILE A CA 1
ATOM 646 C C . ILE A 1 79 ? -3.371 -11.729 11.154 1.00 77.56 79 ILE A C 1
ATOM 648 O O . ILE A 1 79 ? -3.955 -11.877 12.223 1.00 77.56 79 ILE A O 1
ATOM 652 N N . ASN A 1 80 ? -2.251 -11.009 11.048 1.00 63.59 80 ASN A N 1
ATOM 653 C CA . ASN A 1 80 ? -1.527 -10.498 12.218 1.00 63.59 80 ASN A CA 1
ATOM 654 C C . ASN A 1 80 ? -2.270 -9.352 12.939 1.00 63.59 80 ASN A C 1
ATOM 656 O O . ASN A 1 80 ? -2.141 -9.210 14.149 1.00 63.59 80 ASN A O 1
ATOM 660 N N . GLU A 1 81 ? -3.148 -8.623 12.240 1.00 54.34 81 GLU A N 1
ATOM 661 C CA . GLU A 1 81 ? -4.105 -7.669 12.841 1.00 54.34 81 GLU A CA 1
ATOM 662 C C . GLU A 1 81 ? -5.161 -8.343 13.736 1.00 54.34 81 GLU A C 1
ATOM 664 O O . GLU A 1 81 ? -5.894 -7.683 14.464 1.00 54.34 81 GLU A O 1
ATOM 669 N N . ASN A 1 82 ? -5.283 -9.672 13.689 1.00 48.47 82 ASN A N 1
ATOM 670 C CA . ASN A 1 82 ? -6.156 -10.418 14.592 1.00 48.47 82 ASN A CA 1
ATOM 671 C C . ASN A 1 82 ? -5.445 -10.845 15.891 1.00 48.47 82 ASN A C 1
ATOM 673 O O . ASN A 1 82 ? -6.082 -11.473 16.736 1.00 48.47 82 ASN A O 1
ATOM 677 N N . SER A 1 83 ? -4.153 -10.518 16.036 1.00 44.56 83 SER A N 1
ATOM 678 C CA . SER A 1 83 ? -3.306 -10.876 17.183 1.00 44.56 83 SER A CA 1
ATOM 679 C C . SER A 1 83 ? -2.913 -9.678 18.055 1.00 44.56 83 SER A C 1
ATOM 681 O O . SER A 1 83 ? -2.320 -9.867 19.114 1.00 44.56 83 SER A O 1
ATOM 683 N N . THR A 1 84 ? -3.264 -8.449 17.678 1.00 41.59 84 THR A N 1
ATOM 684 C CA . THR A 1 84 ? -3.050 -7.253 18.504 1.00 41.59 84 THR A CA 1
ATOM 685 C C . THR A 1 84 ? -4.223 -7.041 19.467 1.00 41.59 84 THR A C 1
ATOM 687 O O . THR A 1 84 ? -5.050 -6.149 19.318 1.00 41.59 84 THR A O 1
ATOM 690 N N . SER A 1 85 ? -4.286 -7.884 20.502 1.00 40.72 85 SER A N 1
ATOM 691 C CA . SER A 1 85 ? -4.827 -7.492 21.812 1.00 40.72 85 SER A CA 1
ATOM 692 C C . SER A 1 85 ? -3.656 -7.237 22.775 1.00 40.72 85 SER A C 1
ATOM 694 O O . SER A 1 85 ? -2.603 -7.857 22.629 1.00 40.72 85 SER A O 1
ATOM 696 N N . PRO A 1 86 ? -3.792 -6.284 23.713 1.00 50.41 86 PRO A N 1
ATOM 697 C CA . PRO A 1 86 ? -2.688 -5.457 24.183 1.00 50.41 86 PRO A CA 1
ATOM 698 C C . PRO A 1 86 ? -2.020 -6.054 25.419 1.00 50.41 86 PRO A C 1
ATOM 700 O O . PRO A 1 86 ? -2.672 -6.197 26.444 1.00 50.41 86 PRO A O 1
ATOM 703 N N . LEU A 1 87 ? -0.717 -6.334 25.382 1.00 43.47 87 LEU A N 1
ATOM 704 C CA . LEU A 1 87 ? 0.079 -6.399 26.611 1.00 43.47 87 LEU A CA 1
ATOM 705 C C . LEU A 1 87 ? 1.569 -6.303 26.300 1.00 43.47 87 LEU A C 1
ATOM 707 O O . LEU A 1 87 ? 2.259 -7.290 26.072 1.00 43.47 87 LEU A O 1
ATOM 711 N N . SER A 1 88 ? 2.071 -5.077 26.319 1.00 41.31 88 SER A N 1
ATOM 712 C CA . SER A 1 88 ? 3.440 -4.787 26.737 1.00 41.31 88 SER A CA 1
ATOM 713 C C . SER A 1 88 ? 3.466 -3.355 27.255 1.00 41.31 88 SER A C 1
ATOM 715 O O . SER A 1 88 ? 3.997 -2.446 26.631 1.00 41.31 88 SER A O 1
ATOM 717 N N . SER A 1 89 ? 2.842 -3.149 28.414 1.00 41.91 89 SER A N 1
ATOM 718 C CA . SER A 1 89 ? 3.367 -2.169 29.356 1.00 41.91 89 SER A CA 1
ATOM 719 C C . SER A 1 89 ? 4.526 -2.866 30.069 1.00 41.91 89 SER A C 1
ATOM 721 O O . SER A 1 89 ? 4.258 -3.769 30.865 1.00 41.91 89 SER A O 1
ATOM 723 N N . PRO A 1 90 ? 5.800 -2.530 29.804 1.00 44.91 90 PRO A N 1
ATOM 724 C CA . PRO A 1 90 ? 6.848 -2.874 30.744 1.00 44.91 90 PRO A CA 1
ATOM 725 C C . PRO A 1 90 ? 6.548 -2.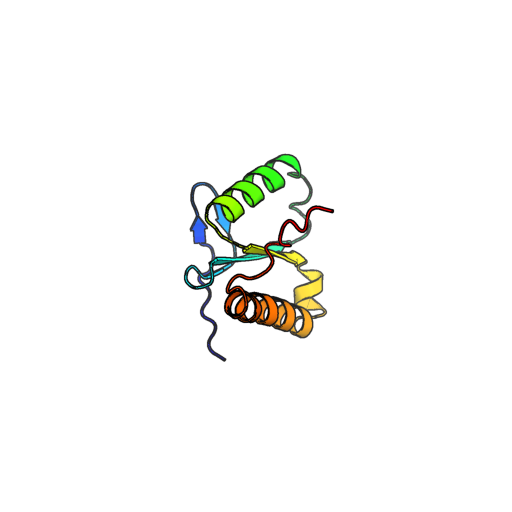091 32.022 1.00 44.91 90 PRO A C 1
ATOM 727 O O . PRO A 1 90 ? 6.645 -0.864 32.070 1.00 44.91 90 PRO A O 1
ATOM 730 N N . GLY A 1 91 ? 6.066 -2.824 33.023 1.00 39.88 91 GLY A N 1
ATOM 731 C CA . GLY A 1 91 ? 5.858 -2.319 34.362 1.00 39.88 91 GLY A CA 1
ATOM 732 C C . GLY A 1 91 ? 7.136 -1.657 34.854 1.00 39.88 91 GLY A C 1
ATOM 733 O O . GLY A 1 91 ? 8.214 -2.243 34.846 1.00 39.88 91 GLY A O 1
ATOM 734 N N . LEU A 1 92 ? 6.971 -0.407 35.262 1.00 49.78 92 LEU A N 1
ATOM 735 C CA . LEU A 1 92 ? 7.836 0.309 36.173 1.00 49.78 92 LEU A CA 1
ATOM 736 C C . LEU A 1 92 ? 8.136 -0.580 37.390 1.00 49.78 92 LEU A C 1
ATOM 738 O O . LEU A 1 92 ? 7.350 -0.605 38.333 1.00 49.78 92 LEU A O 1
ATOM 742 N N . GLU A 1 93 ? 9.275 -1.267 37.398 1.00 44.12 93 GLU A N 1
ATOM 743 C CA . GLU A 1 93 ? 9.855 -1.773 38.638 1.00 44.12 93 GLU A CA 1
ATOM 744 C C . GLU A 1 93 ? 11.058 -0.902 38.987 1.00 44.12 93 GLU A C 1
ATOM 746 O O . GLU A 1 93 ? 12.173 -1.049 38.494 1.00 44.12 93 GLU A O 1
ATOM 751 N N . ARG A 1 94 ? 10.743 0.108 39.800 1.00 46.16 94 ARG A N 1
ATOM 752 C CA . ARG A 1 94 ? 11.694 0.913 40.557 1.00 46.16 94 ARG A CA 1
ATOM 753 C C . ARG A 1 94 ? 12.488 -0.018 41.471 1.00 46.16 94 ARG A C 1
ATOM 755 O O . ARG A 1 94 ? 11.874 -0.635 42.341 1.00 46.16 94 ARG A O 1
ATOM 762 N N . ARG A 1 95 ? 13.813 -0.023 41.346 1.00 59.72 95 ARG A N 1
ATOM 763 C CA . ARG A 1 95 ? 14.749 -0.188 42.464 1.00 59.72 95 ARG A CA 1
ATOM 764 C C . ARG A 1 95 ? 15.985 0.658 42.223 1.00 59.72 95 ARG A C 1
ATOM 766 O O . ARG A 1 95 ? 16.446 0.680 41.064 1.00 59.72 95 ARG A O 1
#

Nearest PDB structures (foldseek):
  3r3p-assembly1_B  TM=8.128E-01  e=5.623E-04  Bacillus phage 0305phi8-36
  9g6k-assembly1_Ld  TM=6.613E-01  e=1.072E+00  Toxoplasma gondii
  6p7b-assembly1_D  TM=3.742E-01  e=1.315E+00  Fowlpox virus
  4cdg-assembly2_B  TM=3.279E-01  e=8.841E+00  Homo sapiens

Radius of gyration: 16.35 Å; Cα contacts (8 Å, |Δi|>4): 89; chains: 1; bounding box: 28×32×55 Å

Sequence (95 aa):
MGLKFKRQVMLGEYIVDFCRNEKKLIIEIDGGQHSQTGHLDSERTDYFELYGYKVLRFWNSEVDGNLDGVLETIRRAVINENSTSPLSSPGLERR

Foldseek 3Di:
DDDDWDAQDDDPPDTAGTADPVQLETEHEDAPPPPPCVPVVVVVCVVSVVVVHDYHYDYPCCCVVPVPVVVVVVVCSSVVSVVPDDDDPPDDDDD

Solvent-accessible surface area (backbone atoms only — not comparable to full-atom values): 5953 Å² total; per-residue (Å²): 139,85,85,76,65,46,66,68,40,73,57,88,95,44,76,38,53,28,36,27,80,95,73,28,36,35,40,39,74,43,81,81,76,75,77,83,44,74,71,61,51,52,57,51,48,50,53,38,44,74,76,61,30,47,79,45,79,42,46,48,68,46,52,74,74,36,45,66,61,51,51,50,52,54,48,49,59,66,53,55,70,76,65,76,71,92,84,80,78,82,74,86,77,89,126

Secondary structure (DSSP, 8-state):
-----EEEEEETTEEEEEEEGGGTEEEEEE-SS-TT-HHHHHHHHHHHHHTTPEEEEEEHHHHHH-HHHHHHHHHHHHHHTTS------------

Mean predicted aligned error: 10.51 Å